Protein AF-A0A508TBW1-F1 (afdb_monomer_lite)

Organism: NCBI:txid2511166

Secondary structure (DSSP, 8-state):
---EEEEEEEEEEEE-TTS-EEEEEEEEEEEEEEEPPPTT-TTT---EEEEEEEEEESS--SSSPPPEEEEE--

Sequence (74 aa):
MDEVAVKRLHRIEVRDGNGDPDQAVLEIRYRKIRILRPIGMPKYYPALTLPVIHAEERETPNNRNKIDWKSIGS

Foldseek 3Di:
DDFDDFDDWDKDWDAFPVRHIDIFTWGKTKDWDWADDPDPDPVPDPTDTWMKIWIWTPDQDDGHGTDTDIDTDD

pLDDT: mean 85.84, std 10.02, range [45.38, 94.56]

InterPro domains:
  IPR047768 Transposase for transposon Tn5-like [PTHR37319] (1-72)

Structure (mmCIF, N/CA/C/O backbone):
data_AF-A0A508TBW1-F1
#
_entry.id   AF-A0A508TBW1-F1
#
loop_
_atom_site.group_PDB
_atom_site.id
_atom_site.type_symbol
_atom_site.label_atom_id
_atom_site.label_alt_id
_atom_site.label_comp_id
_atom_site.label_asym_id
_atom_site.label_entity_id
_atom_site.label_seq_id
_atom_site.pdbx_PDB_ins_code
_atom_site.Cartn_x
_atom_site.Cartn_y
_atom_site.Cartn_z
_atom_site.occupancy
_atom_site.B_iso_or_equiv
_atom_site.auth_seq_id
_atom_site.auth_comp_id
_atom_site.auth_asym_id
_atom_site.auth_atom_id
_atom_site.pdbx_PDB_model_num
ATOM 1 N N . MET A 1 1 ? -2.532 -7.524 -17.402 1.00 45.38 1 MET A N 1
ATOM 2 C CA . MET A 1 1 ? -2.055 -8.215 -16.189 1.00 45.38 1 MET A CA 1
ATOM 3 C C . MET A 1 1 ? -2.433 -7.348 -15.010 1.00 45.38 1 MET A C 1
ATOM 5 O O . MET A 1 1 ? -2.051 -6.184 -14.964 1.00 45.38 1 MET A O 1
ATOM 9 N N . ASP A 1 2 ? -3.310 -7.893 -14.190 1.00 57.81 2 ASP A N 1
ATOM 10 C CA . ASP A 1 2 ? -4.609 -7.285 -13.923 1.00 57.81 2 ASP A CA 1
ATOM 11 C C . ASP A 1 2 ? -4.592 -6.217 -12.830 1.00 57.81 2 ASP A C 1
ATOM 13 O O . ASP A 1 2 ? -4.026 -6.399 -11.750 1.00 57.81 2 ASP A O 1
ATOM 17 N N . GLU A 1 3 ? -5.216 -5.083 -13.140 1.00 55.72 3 GLU A N 1
ATOM 18 C CA . GLU A 1 3 ? -5.648 -4.115 -12.143 1.00 55.72 3 GLU A CA 1
ATOM 19 C C . GLU A 1 3 ? -6.798 -4.751 -11.367 1.00 55.72 3 GLU A C 1
ATOM 21 O O . GLU A 1 3 ? -7.831 -5.087 -11.943 1.00 55.72 3 GLU A O 1
ATOM 26 N N . VAL A 1 4 ? -6.612 -4.971 -10.067 1.00 62.66 4 VAL A N 1
ATOM 27 C CA . VAL A 1 4 ? -7.698 -5.476 -9.232 1.00 62.66 4 VAL A CA 1
ATOM 28 C C . VAL A 1 4 ? -8.413 -4.289 -8.613 1.00 62.66 4 VAL A C 1
ATOM 30 O O . VAL A 1 4 ? -7.856 -3.590 -7.763 1.00 62.66 4 VAL A O 1
ATOM 33 N N . ALA A 1 5 ? -9.656 -4.085 -9.051 1.00 61.66 5 ALA A N 1
ATOM 34 C CA . ALA A 1 5 ? -10.602 -3.177 -8.427 1.00 61.66 5 ALA A CA 1
ATOM 35 C C . ALA A 1 5 ? -10.803 -3.616 -6.968 1.00 61.66 5 ALA A C 1
ATOM 37 O O . ALA A 1 5 ? -11.300 -4.707 -6.720 1.00 61.66 5 ALA A O 1
ATOM 38 N N . VAL A 1 6 ? -10.319 -2.790 -6.036 1.00 62.72 6 VAL A N 1
ATOM 39 C CA . VAL A 1 6 ? -10.513 -2.846 -4.574 1.00 62.72 6 VAL A CA 1
ATOM 40 C C . VAL A 1 6 ? -10.463 -4.246 -3.951 1.00 62.72 6 VAL A C 1
ATOM 42 O O . VAL A 1 6 ? -11.436 -4.995 -3.955 1.00 62.72 6 VAL A O 1
ATOM 45 N N . LYS A 1 7 ? -9.342 -4.593 -3.305 1.00 71.81 7 LYS A N 1
ATOM 46 C CA . LYS A 1 7 ? -9.210 -5.920 -2.678 1.00 71.81 7 LYS A CA 1
ATOM 47 C C . LYS A 1 7 ? -9.801 -5.985 -1.272 1.00 71.81 7 LYS A C 1
ATOM 49 O O . LYS A 1 7 ? -10.178 -7.068 -0.829 1.00 71.81 7 LYS A O 1
ATOM 54 N N . ARG A 1 8 ? -9.776 -4.876 -0.521 1.00 83.75 8 ARG A N 1
ATOM 55 C CA . ARG A 1 8 ? -10.087 -4.901 0.916 1.00 83.75 8 ARG A CA 1
ATOM 56 C C . ARG A 1 8 ? -10.381 -3.512 1.478 1.00 83.75 8 ARG A C 1
ATOM 58 O O . ARG A 1 8 ? -9.671 -2.565 1.155 1.00 83.75 8 ARG A O 1
ATOM 65 N N . LEU A 1 9 ? -11.349 -3.437 2.389 1.00 91.19 9 LEU A N 1
ATOM 66 C CA . LEU A 1 9 ? -11.478 -2.335 3.342 1.00 91.19 9 LEU A CA 1
ATOM 67 C C . LEU A 1 9 ? -10.772 -2.722 4.643 1.00 91.19 9 LEU A C 1
ATOM 69 O O . LEU A 1 9 ? -10.964 -3.831 5.148 1.00 91.19 9 LEU A O 1
ATOM 73 N N . HIS A 1 10 ? -9.948 -1.829 5.178 1.00 90.75 10 HIS A N 1
ATOM 74 C CA . HIS A 1 10 ? -9.213 -2.063 6.414 1.00 90.75 10 HIS A CA 1
ATOM 75 C C . HIS A 1 10 ? -9.355 -0.874 7.358 1.00 90.75 10 HIS A C 1
ATOM 77 O O . HIS A 1 10 ? -9.076 0.255 6.972 1.00 90.75 10 HIS A O 1
ATOM 83 N N . ARG A 1 11 ? -9.800 -1.131 8.590 1.00 93.81 11 ARG A N 1
ATOM 84 C CA . ARG A 1 11 ? -9.922 -0.107 9.630 1.00 93.81 11 ARG A CA 1
ATOM 85 C C . ARG A 1 11 ? -8.632 -0.059 10.436 1.00 93.81 11 ARG A C 1
ATOM 87 O O . ARG A 1 11 ? -8.158 -1.111 10.859 1.00 93.81 11 ARG A O 1
ATOM 94 N N . ILE A 1 12 ? -8.109 1.140 10.656 1.00 93.44 12 ILE A N 1
ATOM 95 C CA . ILE A 1 12 ? -6.936 1.384 11.495 1.00 93.44 12 ILE A CA 1
ATOM 96 C C . ILE A 1 12 ? -7.241 2.464 12.532 1.00 93.44 12 ILE A C 1
ATOM 98 O O . ILE A 1 12 ? -8.083 3.333 12.301 1.00 93.44 12 ILE A O 1
ATOM 102 N N . GLU A 1 13 ? -6.546 2.403 13.661 1.00 94.25 13 GLU A N 1
ATOM 103 C CA . GLU A 1 13 ? -6.528 3.478 14.651 1.00 94.25 13 GLU A CA 1
ATOM 104 C C . GLU A 1 13 ? -5.438 4.480 14.281 1.00 94.25 13 GLU A C 1
ATOM 106 O O . GLU A 1 13 ? -4.316 4.109 13.929 1.00 94.25 13 GLU A O 1
ATOM 111 N N . VAL A 1 14 ? -5.788 5.757 14.332 1.00 92.50 14 VAL A N 1
ATOM 112 C CA . VAL A 1 14 ? -4.914 6.879 13.999 1.00 92.50 14 VAL A CA 1
ATOM 113 C C . VAL A 1 14 ? -5.032 7.941 15.082 1.00 92.50 14 VAL A C 1
ATOM 115 O O . VAL A 1 14 ? -5.855 7.837 15.989 1.00 92.50 14 VAL A O 1
ATOM 118 N N . ARG A 1 15 ? -4.179 8.959 15.005 1.00 91.62 15 ARG A N 1
ATOM 119 C CA . ARG A 1 15 ? -4.332 10.172 15.803 1.00 91.62 15 ARG A CA 1
ATOM 120 C C . ARG A 1 15 ? -4.722 11.320 14.893 1.00 91.62 15 ARG A C 1
ATOM 122 O O . ARG A 1 15 ? -4.200 11.418 13.779 1.00 91.62 15 ARG A O 1
ATOM 129 N N . ASP A 1 16 ? -5.644 12.152 15.348 1.00 88.06 16 ASP A N 1
ATOM 130 C CA . ASP A 1 16 ? -6.016 13.371 14.643 1.00 88.06 16 ASP A CA 1
ATOM 131 C C . ASP A 1 16 ? -4.960 14.481 14.827 1.00 88.06 16 ASP A C 1
ATOM 133 O O . ASP A 1 16 ? -3.911 14.272 15.446 1.00 88.06 16 ASP A O 1
ATOM 137 N N . GLY A 1 17 ? -5.207 15.668 14.266 1.00 85.12 17 GLY A N 1
ATOM 138 C CA . GLY A 1 17 ? -4.300 16.814 14.382 1.00 85.12 17 GLY A CA 1
ATOM 139 C C . GLY A 1 17 ? -4.078 17.314 15.815 1.00 85.12 17 GLY A C 1
ATOM 140 O O . GLY A 1 17 ? -3.071 17.974 16.065 1.00 85.12 17 GLY A O 1
ATOM 141 N N . ASN A 1 18 ? -4.964 16.966 16.753 1.00 87.94 18 ASN A N 1
ATOM 142 C CA . ASN A 1 18 ? -4.854 17.298 18.174 1.00 87.94 18 ASN A CA 1
ATOM 143 C C . ASN A 1 18 ? -4.180 16.181 18.988 1.00 87.94 18 ASN A C 1
ATOM 145 O O . ASN A 1 18 ? -3.83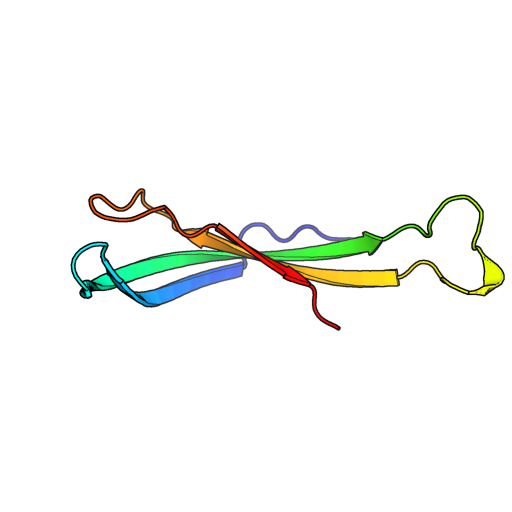8 16.382 20.153 1.00 87.94 18 ASN A O 1
ATOM 149 N N . GLY A 1 19 ? -3.937 15.020 18.373 1.00 88.19 19 GLY A N 1
ATOM 150 C CA . GLY A 1 19 ? -3.370 13.847 19.029 1.00 88.19 19 GLY A CA 1
ATOM 151 C C . GLY A 1 19 ? -4.413 12.923 19.658 1.00 88.19 19 GLY A C 1
ATOM 152 O O . GLY A 1 19 ? -4.018 11.931 20.281 1.00 88.19 19 GLY A O 1
ATOM 153 N N . ASP A 1 20 ? -5.703 13.213 19.474 1.00 91.56 20 ASP A N 1
ATOM 154 C CA . ASP A 1 20 ? -6.814 12.403 19.961 1.00 91.56 20 ASP A CA 1
ATOM 155 C C . ASP A 1 20 ? -6.976 11.134 19.105 1.00 91.56 20 ASP A C 1
ATOM 157 O O . ASP A 1 20 ? -6.655 11.141 17.910 1.00 91.56 20 ASP A O 1
ATOM 161 N N . PRO A 1 21 ? -7.436 10.012 19.690 1.00 91.31 21 PRO A N 1
ATOM 162 C CA . PRO A 1 21 ? -7.664 8.780 18.946 1.00 91.31 21 PRO A CA 1
ATOM 163 C C . PRO A 1 21 ? -8.805 8.947 17.935 1.00 91.31 21 PRO A C 1
ATOM 165 O O . PRO A 1 21 ? -9.906 9.374 18.273 1.00 91.31 21 PRO A O 1
ATOM 168 N N . ASP A 1 22 ? -8.543 8.536 16.700 1.00 91.38 22 ASP A N 1
ATOM 169 C CA . ASP A 1 22 ? -9.476 8.551 15.576 1.00 91.38 22 ASP A CA 1
ATOM 170 C C . ASP A 1 22 ? -9.375 7.221 14.807 1.00 91.38 22 ASP A C 1
ATOM 172 O O . ASP A 1 22 ? -8.474 6.405 15.038 1.00 91.38 22 ASP A O 1
ATOM 176 N N . GLN A 1 23 ? -10.313 6.955 13.901 1.00 92.88 23 GLN A N 1
ATOM 177 C CA . GLN A 1 23 ? -10.336 5.736 13.101 1.00 92.88 23 GLN A CA 1
ATOM 178 C C . GLN A 1 23 ? -10.481 6.041 11.617 1.00 92.88 23 GLN A C 1
ATOM 180 O O . GLN A 1 23 ? -11.397 6.734 11.192 1.00 92.88 23 GLN A O 1
ATOM 185 N N . ALA A 1 24 ? -9.605 5.436 10.817 1.00 93.00 24 ALA A N 1
ATOM 186 C CA . ALA A 1 24 ? -9.617 5.554 9.366 1.00 93.00 24 ALA A CA 1
ATOM 187 C C . ALA A 1 24 ? -10.034 4.226 8.732 1.00 93.00 24 ALA A C 1
ATOM 189 O O . ALA A 1 24 ? -9.524 3.162 9.099 1.00 93.00 24 ALA A O 1
ATOM 190 N N . VAL A 1 25 ? -10.928 4.279 7.744 1.00 94.56 25 VAL A N 1
ATOM 191 C CA . VAL A 1 25 ? -11.236 3.133 6.877 1.00 94.56 25 VAL A CA 1
ATOM 192 C C . VAL A 1 25 ? -10.49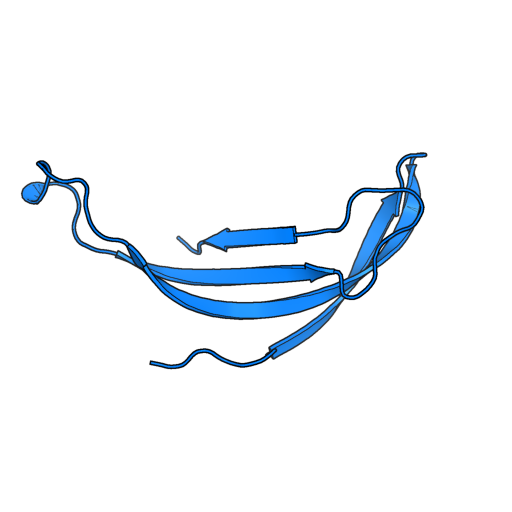1 3.314 5.562 1.00 94.56 25 VAL A C 1
ATOM 194 O O . VAL A 1 25 ? -10.805 4.207 4.780 1.00 94.56 25 VAL A O 1
ATOM 197 N N . LEU A 1 26 ? -9.511 2.449 5.318 1.00 93.88 26 LEU A N 1
ATOM 198 C CA . LEU A 1 26 ? -8.677 2.455 4.124 1.00 93.88 26 LEU A CA 1
ATOM 199 C C . LEU A 1 26 ? -9.213 1.481 3.077 1.00 93.88 26 LEU A C 1
ATOM 201 O O . LEU A 1 26 ? -9.403 0.293 3.345 1.00 93.88 26 LEU A O 1
ATOM 205 N N . GLU A 1 27 ? -9.397 1.977 1.863 1.00 94.00 27 GLU A N 1
ATOM 206 C CA . GLU A 1 27 ? -9.553 1.186 0.656 1.00 94.00 27 GLU A CA 1
ATOM 207 C C . GLU A 1 27 ? -8.175 0.780 0.132 1.00 94.00 27 GLU A C 1
ATOM 209 O O . GLU A 1 27 ? -7.358 1.621 -0.247 1.00 94.00 27 GLU A O 1
ATOM 214 N N . ILE A 1 28 ? -7.906 -0.527 0.118 1.00 91.25 28 ILE A N 1
ATOM 215 C CA . ILE A 1 28 ? -6.623 -1.075 -0.319 1.00 91.25 28 ILE A CA 1
ATOM 216 C C . ILE A 1 28 ? -6.758 -1.645 -1.730 1.00 91.25 28 ILE A C 1
ATOM 218 O O . ILE A 1 28 ? -7.475 -2.623 -1.985 1.00 91.25 28 ILE A O 1
ATOM 222 N N . ARG A 1 29 ? -5.991 -1.056 -2.645 1.00 90.81 29 ARG A N 1
ATOM 223 C CA . ARG A 1 29 ? -5.813 -1.482 -4.033 1.00 90.81 29 ARG A CA 1
ATOM 224 C C . ARG A 1 29 ? -4.385 -1.970 -4.232 1.00 90.81 29 ARG A C 1
ATOM 226 O O . ARG A 1 29 ? -3.456 -1.512 -3.571 1.00 90.81 29 ARG A O 1
ATOM 233 N N . TYR A 1 30 ? -4.198 -2.916 -5.143 1.00 87.12 30 TYR A N 1
ATOM 234 C CA . TYR A 1 30 ? -2.874 -3.431 -5.468 1.00 87.12 30 TYR A CA 1
ATOM 235 C C . TYR A 1 30 ? -2.747 -3.650 -6.967 1.00 87.12 30 TYR A C 1
ATOM 237 O O . TYR A 1 30 ? -3.686 -4.084 -7.633 1.00 87.12 30 TYR A O 1
ATOM 245 N N . ARG A 1 31 ? -1.563 -3.359 -7.497 1.00 87.56 31 ARG A N 1
ATOM 246 C CA . ARG A 1 31 ? -1.218 -3.632 -8.893 1.00 87.56 31 ARG A CA 1
ATOM 247 C C . ARG A 1 31 ? 0.264 -3.928 -9.018 1.00 87.56 31 ARG A C 1
ATOM 249 O O . ARG A 1 31 ? 1.055 -3.489 -8.193 1.00 87.56 31 ARG A O 1
ATOM 256 N N . LYS A 1 32 ? 0.664 -4.623 -10.078 1.00 88.94 32 LYS A N 1
ATOM 257 C CA . LYS A 1 32 ? 2.076 -4.683 -10.472 1.00 88.94 32 LYS A CA 1
ATOM 258 C C . LYS A 1 32 ? 2.363 -3.539 -11.439 1.00 88.94 32 LYS A C 1
ATOM 260 O O . LYS A 1 32 ? 1.586 -3.310 -12.367 1.00 88.94 32 LYS A O 1
ATOM 265 N N . ILE A 1 33 ? 3.458 -2.819 -11.224 1.00 89.06 33 ILE A N 1
ATOM 266 C CA . ILE A 1 33 ? 3.957 -1.817 -12.172 1.00 89.06 33 ILE A CA 1
ATOM 267 C C . ILE A 1 33 ? 5.314 -2.252 -12.702 1.00 89.06 33 ILE A C 1
ATOM 269 O O . ILE A 1 33 ? 6.094 -2.881 -11.988 1.00 89.06 33 ILE A O 1
ATOM 273 N N . ARG A 1 34 ? 5.601 -1.896 -13.954 1.00 90.12 34 ARG A N 1
ATOM 274 C CA . ARG A 1 34 ? 6.925 -2.063 -14.546 1.00 90.12 34 ARG A CA 1
ATOM 275 C C . ARG A 1 34 ? 7.644 -0.722 -14.516 1.00 90.12 34 ARG A C 1
ATOM 277 O O . ARG A 1 34 ? 7.267 0.193 -15.243 1.00 90.12 34 ARG A O 1
ATOM 284 N N . ILE A 1 35 ? 8.668 -0.617 -13.682 1.00 88.19 35 ILE A N 1
ATOM 285 C CA . ILE A 1 35 ? 9.534 0.554 -13.600 1.00 88.19 35 ILE A CA 1
ATOM 286 C C . ILE A 1 35 ? 10.596 0.427 -14.685 1.00 88.19 35 ILE A C 1
ATOM 288 O O . ILE A 1 35 ? 11.342 -0.556 -14.753 1.00 88.19 35 ILE A O 1
ATOM 292 N N . LEU A 1 36 ? 10.631 1.426 -15.563 1.00 87.50 36 LEU A N 1
ATOM 293 C CA . LEU A 1 36 ? 11.653 1.528 -16.587 1.00 87.50 36 LEU A CA 1
ATOM 294 C C . LEU A 1 36 ? 12.921 2.133 -15.998 1.00 87.50 36 LEU A C 1
ATOM 296 O O . LEU A 1 36 ? 12.902 2.985 -15.113 1.00 87.50 36 LEU A O 1
ATOM 300 N N . ARG A 1 37 ? 14.036 1.670 -16.537 1.00 84.06 37 ARG A N 1
ATOM 301 C CA . ARG A 1 37 ? 15.372 2.154 -16.222 1.00 84.06 37 ARG A CA 1
ATOM 302 C C . ARG A 1 37 ? 15.571 3.621 -16.620 1.00 84.06 37 ARG A C 1
ATOM 304 O O . ARG A 1 37 ? 14.999 4.052 -17.626 1.00 84.06 37 ARG A O 1
ATOM 311 N N . PRO A 1 38 ? 16.466 4.347 -15.928 1.00 84.88 38 PRO A N 1
ATOM 312 C CA . PRO A 1 38 ? 16.934 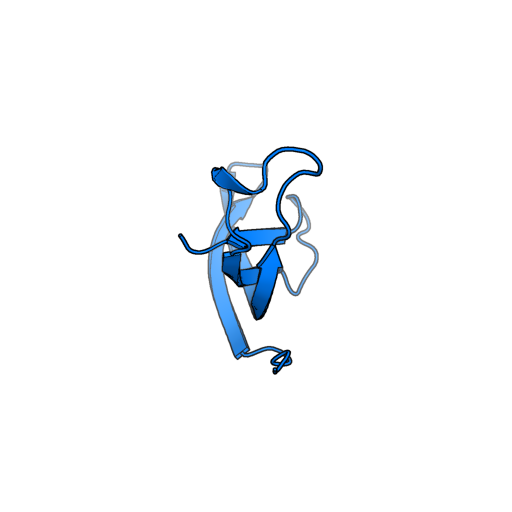5.645 -16.384 1.00 84.88 38 PRO A CA 1
ATOM 313 C C . PRO A 1 38 ? 17.527 5.559 -17.796 1.00 84.88 38 PRO A C 1
ATOM 315 O O . PRO A 1 38 ? 18.252 4.613 -18.155 1.00 84.88 38 PRO A O 1
ATOM 318 N N . ILE A 1 39 ? 17.224 6.571 -18.604 1.00 78.31 39 ILE A N 1
ATOM 319 C CA . ILE A 1 39 ? 17.802 6.731 -19.936 1.00 78.31 39 ILE A CA 1
ATOM 320 C C . ILE A 1 39 ? 19.308 6.966 -19.737 1.00 78.31 39 ILE A C 1
ATOM 322 O O . ILE A 1 39 ? 19.706 7.869 -19.013 1.00 78.31 39 ILE A O 1
ATOM 326 N N . GLY A 1 40 ? 20.146 6.095 -20.308 1.00 79.94 40 GLY A N 1
ATOM 327 C CA . GLY A 1 40 ? 21.611 6.159 -20.168 1.00 79.94 40 GLY A CA 1
ATOM 328 C C . GLY A 1 40 ? 22.263 5.115 -19.249 1.00 79.94 40 GLY A C 1
ATOM 329 O O . GLY A 1 40 ? 23.454 4.873 -19.401 1.00 79.94 40 GLY A O 1
ATOM 330 N N . MET A 1 41 ? 21.519 4.404 -18.383 1.00 83.38 41 MET A N 1
ATOM 331 C CA . MET A 1 41 ? 22.110 3.379 -17.488 1.00 83.38 41 MET A CA 1
ATOM 332 C C . MET A 1 41 ? 21.480 1.972 -17.620 1.00 83.38 41 MET A C 1
ATOM 334 O O . MET A 1 41 ? 20.961 1.432 -16.646 1.00 83.38 41 MET A O 1
ATOM 338 N N . PRO A 1 42 ? 21.514 1.330 -18.811 1.00 75.19 42 PRO A N 1
ATOM 339 C CA . PRO A 1 42 ? 20.937 -0.008 -19.012 1.00 75.19 42 PRO A CA 1
ATOM 340 C C . PRO A 1 42 ? 21.596 -1.106 -18.212 1.00 75.19 42 PRO A C 1
ATOM 342 O O . PRO A 1 42 ? 20.926 -1.989 -17.692 1.00 75.19 42 PRO A O 1
ATOM 345 N N . LYS A 1 43 ? 22.926 -1.077 -18.199 1.00 79.50 43 LYS A N 1
ATOM 346 C CA . LYS A 1 43 ? 23.739 -2.195 -17.738 1.00 79.50 43 LYS A CA 1
ATOM 347 C C . LYS A 1 43 ? 23.631 -2.398 -16.225 1.00 79.50 43 LYS A C 1
ATOM 349 O O . LYS A 1 43 ? 23.853 -3.501 -15.749 1.00 79.50 43 LYS A O 1
ATOM 354 N N . TYR A 1 44 ? 23.284 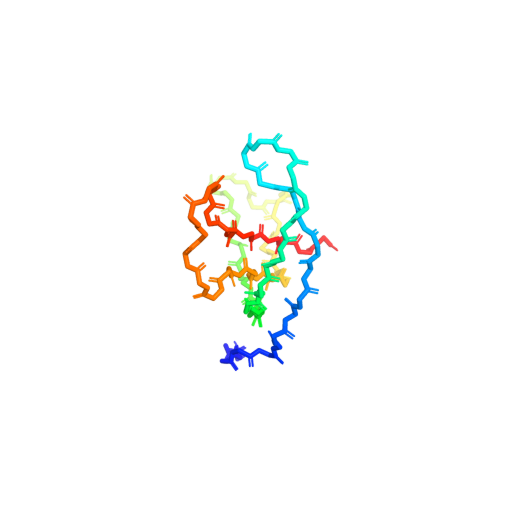-1.337 -15.499 1.00 81.00 44 TYR A N 1
ATOM 355 C CA . TYR A 1 44 ? 23.295 -1.293 -14.037 1.00 81.00 44 TYR A CA 1
ATOM 356 C C . TYR A 1 44 ? 21.894 -1.325 -13.421 1.00 81.00 44 TYR A C 1
ATOM 358 O O . TYR A 1 44 ? 21.756 -1.653 -12.248 1.00 81.00 44 TYR A O 1
ATOM 366 N N . TYR A 1 45 ? 20.856 -1.031 -14.211 1.00 84.50 45 TYR A N 1
ATOM 367 C CA . TYR A 1 45 ? 19.474 -0.980 -13.741 1.00 84.50 45 TYR A CA 1
ATOM 368 C C . TYR A 1 45 ? 18.577 -1.756 -14.710 1.00 84.50 45 TYR A C 1
ATOM 370 O O . TYR A 1 45 ? 18.121 -1.192 -15.710 1.00 84.50 45 TYR A O 1
ATOM 378 N N . PRO A 1 46 ? 18.331 -3.059 -14.471 1.00 84.00 46 PRO A N 1
ATOM 379 C CA . PRO A 1 46 ? 17.322 -3.787 -15.226 1.00 84.00 46 PRO A CA 1
ATOM 380 C C . PRO A 1 46 ? 15.932 -3.198 -14.949 1.00 84.00 46 PRO A C 1
ATOM 382 O O . PRO A 1 46 ? 15.685 -2.599 -13.904 1.00 84.00 46 PRO A O 1
ATOM 385 N N . ALA A 1 47 ? 15.003 -3.368 -15.893 1.00 87.81 47 ALA A N 1
ATOM 386 C CA . ALA A 1 47 ? 13.609 -3.007 -15.648 1.00 87.81 47 ALA A CA 1
ATOM 387 C C . ALA A 1 47 ? 13.043 -3.883 -14.520 1.00 87.81 47 ALA A C 1
ATOM 389 O O . ALA A 1 47 ? 13.191 -5.105 -14.556 1.00 87.81 47 ALA A O 1
ATOM 390 N N . LEU A 1 48 ? 12.369 -3.263 -13.554 1.00 90.06 48 LEU A N 1
ATOM 391 C CA . LEU A 1 48 ? 11.831 -3.948 -12.381 1.00 90.06 48 LEU A CA 1
ATOM 392 C C . LEU A 1 48 ? 10.314 -4.039 -12.478 1.00 90.06 48 LEU A C 1
ATOM 394 O O . LEU A 1 48 ? 9.652 -3.083 -12.874 1.00 90.06 48 LEU A O 1
ATOM 398 N N . THR A 1 49 ? 9.756 -5.189 -12.108 1.00 90.31 49 THR A N 1
ATOM 399 C CA . THR A 1 49 ? 8.308 -5.346 -11.943 1.00 90.31 49 THR A CA 1
ATOM 400 C C . THR A 1 49 ? 8.015 -5.475 -10.462 1.00 90.31 49 THR A C 1
ATOM 402 O O . THR A 1 49 ? 8.348 -6.496 -9.870 1.00 90.31 49 THR A O 1
ATOM 405 N N . LEU A 1 50 ? 7.406 -4.447 -9.875 1.00 90.25 50 LEU A N 1
ATOM 406 C CA . LEU A 1 50 ? 7.195 -4.364 -8.431 1.00 90.25 50 LEU A CA 1
ATOM 407 C C . LEU A 1 50 ? 5.698 -4.341 -8.101 1.00 90.25 50 LEU A C 1
ATOM 409 O O . LEU A 1 50 ? 4.914 -3.729 -8.840 1.00 90.25 50 LEU A O 1
ATOM 413 N N . PRO A 1 51 ? 5.274 -5.004 -7.012 1.00 90.00 51 PRO A N 1
ATOM 414 C CA . PRO A 1 51 ? 3.939 -4.821 -6.473 1.00 90.00 51 PRO A CA 1
ATOM 415 C C . PRO A 1 51 ? 3.835 -3.434 -5.831 1.00 90.00 51 PRO A C 1
ATOM 417 O O . PRO A 1 51 ? 4.694 -3.020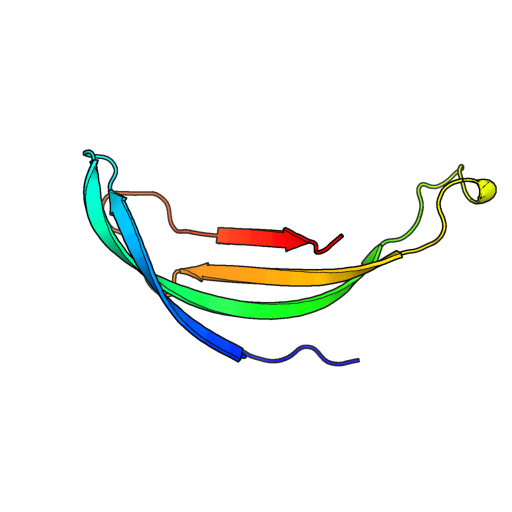 -5.055 1.00 90.00 51 PRO A O 1
ATOM 420 N N . VAL A 1 52 ? 2.756 -2.731 -6.143 1.00 90.00 52 VAL A N 1
ATOM 421 C CA . VAL A 1 52 ? 2.372 -1.469 -5.518 1.00 90.00 52 VAL A CA 1
ATOM 422 C C . VAL A 1 52 ? 1.094 -1.701 -4.748 1.00 90.00 52 VAL A C 1
ATOM 424 O O . VAL A 1 52 ? 0.137 -2.262 -5.288 1.00 90.00 52 VAL A O 1
ATOM 427 N N . ILE A 1 53 ? 1.088 -1.247 -3.503 1.00 91.06 53 ILE A N 1
ATOM 428 C CA . ILE A 1 53 ? -0.102 -1.157 -2.670 1.00 91.06 53 ILE A CA 1
ATOM 429 C C . ILE A 1 53 ? -0.462 0.318 -2.572 1.00 91.06 53 ILE A C 1
ATOM 431 O O . ILE A 1 53 ? 0.381 1.154 -2.249 1.00 91.06 53 ILE A O 1
ATOM 435 N N . HIS A 1 54 ? -1.717 0.624 -2.869 1.00 92.00 54 HIS A N 1
ATOM 436 C CA . HIS A 1 54 ? -2.303 1.936 -2.669 1.00 92.00 54 HIS A CA 1
ATOM 437 C C . HIS A 1 54 ? -3.387 1.807 -1.607 1.00 92.00 54 HIS A C 1
ATOM 439 O O . HIS A 1 54 ? -4.366 1.097 -1.824 1.00 92.00 54 HIS A O 1
ATOM 445 N N . ALA A 1 55 ? -3.184 2.450 -0.463 1.00 93.19 55 ALA A N 1
ATOM 446 C CA . ALA A 1 55 ? -4.171 2.543 0.598 1.00 93.19 55 ALA A CA 1
ATOM 447 C C . ALA A 1 55 ? -4.670 3.985 0.670 1.00 93.19 55 ALA A C 1
ATOM 449 O O . ALA A 1 55 ? -3.902 4.897 0.970 1.00 93.19 55 ALA A O 1
ATOM 450 N N . GLU A 1 56 ? -5.944 4.181 0.363 1.00 93.38 56 GLU A N 1
ATOM 451 C CA . GLU A 1 56 ? -6.584 5.490 0.388 1.00 93.38 56 GLU A CA 1
ATOM 452 C C . GLU A 1 56 ? -7.715 5.475 1.404 1.00 93.38 56 GLU A C 1
ATOM 454 O O . GLU A 1 56 ? -8.498 4.531 1.461 1.00 93.38 56 GLU A O 1
ATOM 459 N N . GLU A 1 57 ? -7.824 6.519 2.208 1.00 93.94 57 GLU A N 1
ATOM 460 C CA . GLU A 1 57 ? -8.958 6.661 3.103 1.00 93.94 57 GLU A CA 1
ATOM 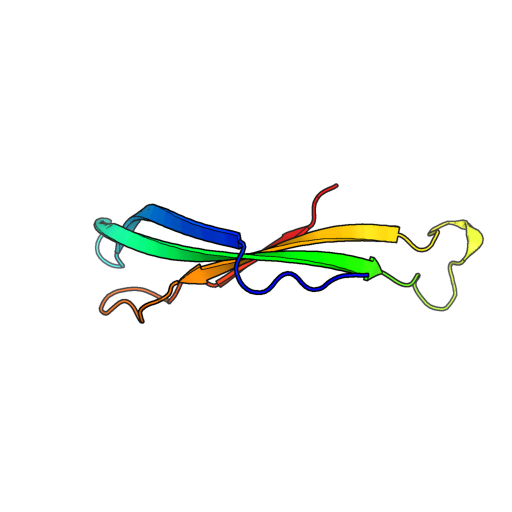461 C C . GLU A 1 57 ? -10.262 6.841 2.330 1.00 93.94 57 GLU A C 1
ATOM 463 O O . GLU A 1 57 ? -10.337 7.590 1.356 1.00 93.94 57 GLU A O 1
ATOM 468 N N . ARG A 1 58 ? -11.316 6.145 2.745 1.00 89.31 58 ARG A N 1
ATOM 469 C CA . ARG A 1 58 ? -12.599 6.223 2.048 1.00 89.31 58 ARG A CA 1
ATOM 470 C C . ARG A 1 58 ? -13.282 7.572 2.261 1.00 89.31 58 ARG A C 1
ATOM 472 O O . ARG A 1 58 ? -13.870 8.114 1.330 1.00 89.31 58 ARG A O 1
ATOM 479 N N . GLU A 1 59 ? -13.203 8.094 3.476 1.00 88.00 59 GLU A N 1
ATOM 480 C CA . GLU A 1 59 ? -13.848 9.341 3.879 1.00 88.00 59 GLU A CA 1
ATOM 481 C C . GLU A 1 59 ? -12.811 10.455 4.034 1.00 88.00 59 GLU A C 1
ATOM 483 O O . GLU A 1 59 ? -11.622 10.196 4.228 1.00 88.00 59 GLU A O 1
ATOM 488 N N . THR A 1 60 ? -13.251 11.705 3.897 1.00 86.00 60 THR A N 1
ATOM 489 C CA . THR A 1 60 ? -12.393 12.862 4.161 1.00 86.00 60 THR A CA 1
ATOM 490 C C . THR A 1 60 ? -12.424 13.140 5.662 1.00 86.00 60 THR A C 1
ATOM 492 O O . THR A 1 60 ? -13.489 13.482 6.178 1.00 86.00 60 THR A O 1
ATOM 495 N N . PRO A 1 61 ? -11.299 12.992 6.379 1.00 86.94 61 PRO A N 1
ATOM 496 C CA . PRO A 1 61 ? -11.259 13.264 7.808 1.00 86.94 61 PRO A CA 1
ATOM 497 C C . PRO A 1 61 ? -11.420 14.764 8.090 1.00 86.94 61 PRO A C 1
ATOM 499 O O . PRO A 1 61 ? -10.920 15.607 7.349 1.00 86.94 61 PRO A O 1
ATOM 502 N N . ASN A 1 62 ? -12.103 15.097 9.188 1.00 82.44 62 ASN A N 1
ATOM 503 C CA . ASN A 1 62 ? -12.410 16.488 9.543 1.00 82.44 62 ASN A CA 1
ATOM 504 C C . ASN A 1 62 ? -11.216 17.238 10.154 1.00 82.44 62 ASN A C 1
ATOM 506 O O . ASN A 1 62 ? -11.082 18.439 9.947 1.00 82.44 62 ASN A O 1
ATOM 510 N N . ASN A 1 63 ? -10.367 16.544 10.919 1.00 86.75 63 ASN A N 1
ATOM 511 C CA . ASN A 1 63 ? -9.333 17.166 11.759 1.00 86.75 63 ASN A CA 1
ATOM 512 C C . ASN A 1 63 ? -7.908 16.670 11.449 1.00 86.75 63 ASN A C 1
ATOM 514 O O . ASN A 1 63 ? -7.016 16.717 12.292 1.00 86.75 63 ASN A O 1
ATOM 518 N N . ARG A 1 64 ? -7.689 16.130 10.247 1.00 88.62 64 ARG A N 1
ATOM 519 C CA . ARG A 1 64 ? -6.364 15.729 9.751 1.00 88.62 64 ARG A CA 1
ATOM 520 C C . ARG A 1 64 ? -6.368 15.646 8.232 1.00 88.62 64 ARG A C 1
ATOM 522 O O . ARG A 1 64 ? -7.413 15.722 7.597 1.00 88.62 64 ARG A O 1
ATOM 529 N N . ASN A 1 65 ? -5.192 15.445 7.651 1.00 90.19 65 ASN A N 1
ATOM 530 C CA . ASN A 1 65 ? -5.092 15.145 6.231 1.00 90.19 65 ASN A CA 1
ATOM 531 C C . ASN A 1 65 ? -5.590 13.726 5.943 1.00 90.19 65 ASN A C 1
ATOM 533 O O . ASN A 1 65 ? -5.358 12.792 6.719 1.00 90.19 65 ASN A O 1
ATOM 537 N N . LYS A 1 66 ? -6.248 13.583 4.792 1.00 92.38 66 LYS A N 1
ATOM 538 C CA . LYS A 1 66 ? -6.662 12.294 4.245 1.00 92.38 66 LYS A CA 1
ATOM 539 C C . LYS A 1 66 ? -5.452 11.378 4.081 1.00 92.38 66 LYS A C 1
ATOM 541 O O . LYS A 1 66 ? -4.413 11.805 3.574 1.00 92.38 66 LYS A O 1
ATOM 546 N N . ILE A 1 67 ? -5.597 10.115 4.468 1.00 92.94 67 ILE A N 1
ATOM 547 C CA . ILE A 1 67 ? -4.550 9.123 4.231 1.00 92.94 67 ILE A CA 1
ATOM 548 C C . ILE A 1 67 ? -4.526 8.736 2.744 1.00 92.94 67 ILE A C 1
ATOM 550 O O . ILE A 1 67 ? -5.494 8.188 2.219 1.00 92.94 67 ILE A O 1
ATOM 554 N N . ASP A 1 68 ? -3.399 9.005 2.081 1.00 93.94 68 ASP A N 1
ATOM 555 C CA . ASP A 1 68 ? -3.041 8.492 0.752 1.00 93.94 68 ASP A CA 1
ATOM 556 C C . ASP A 1 68 ? -1.640 7.872 0.820 1.00 93.94 68 ASP A C 1
ATOM 558 O O . ASP A 1 68 ? -0.624 8.570 0.778 1.00 93.94 68 ASP A O 1
ATOM 562 N N . TRP A 1 69 ? -1.573 6.550 0.967 1.00 94.50 69 TRP A N 1
ATOM 563 C CA . TRP A 1 69 ? -0.315 5.816 1.059 1.00 94.50 69 TRP A CA 1
ATOM 564 C C . TRP A 1 69 ? -0.068 4.989 -0.189 1.00 94.50 69 TRP A C 1
ATOM 566 O O . TRP A 1 69 ? -0.872 4.139 -0.571 1.00 94.50 69 TRP A O 1
ATOM 576 N N . LYS A 1 70 ? 1.104 5.189 -0.789 1.00 93.50 70 LYS A N 1
ATOM 577 C CA . LYS A 1 70 ? 1.597 4.395 -1.913 1.00 93.50 70 LYS A CA 1
ATOM 578 C C . LYS A 1 70 ? 2.896 3.733 -1.494 1.00 93.50 70 LYS A C 1
ATOM 580 O O . LYS A 1 70 ? 3.891 4.407 -1.242 1.00 93.50 70 LYS A O 1
ATOM 585 N N . SER A 1 71 ? 2.873 2.412 -1.423 1.00 91.56 71 SER A N 1
ATOM 586 C CA . SER A 1 71 ? 4.023 1.608 -1.024 1.00 91.56 71 SER A CA 1
ATOM 587 C C . SER A 1 71 ? 4.429 0.692 -2.164 1.00 91.56 71 SER A C 1
ATOM 589 O O . SER A 1 71 ? 3.584 0.092 -2.830 1.00 91.56 71 SER A O 1
ATOM 591 N N . ILE A 1 72 ? 5.735 0.582 -2.376 1.00 88.94 72 ILE A N 1
ATOM 592 C CA . ILE A 1 72 ? 6.342 -0.310 -3.359 1.00 88.94 72 ILE A CA 1
ATOM 593 C C . ILE A 1 72 ? 7.004 -1.440 -2.573 1.00 88.94 72 ILE A C 1
ATOM 595 O O . ILE A 1 72 ? 7.775 -1.170 -1.655 1.00 88.94 72 ILE A O 1
ATOM 599 N N . GLY A 1 73 ? 6.680 -2.691 -2.898 1.00 81.00 73 GLY A N 1
ATOM 600 C CA . GLY A 1 73 ? 7.357 -3.844 -2.304 1.00 81.00 73 GLY A CA 1
ATOM 601 C C . GLY A 1 73 ? 8.739 -4.042 -2.928 1.00 81.00 73 GLY A C 1
ATOM 602 O O . GLY A 1 73 ? 8.848 -4.021 -4.155 1.00 81.00 73 GLY A O 1
ATOM 603 N N . SER A 1 74 ? 9.762 -4.209 -2.084 1.00 66.81 74 SER A N 1
ATOM 604 C CA . SER A 1 74 ? 11.138 -4.573 -2.459 1.00 66.81 74 SER A CA 1
ATOM 605 C C . SER A 1 74 ? 11.287 -6.064 -2.721 1.00 66.81 74 SER A C 1
ATOM 607 O O . SER A 1 74 ? 10.730 -6.831 -1.900 1.00 66.81 74 SER A O 1
#

Radius of gyration: 16.72 Å; chains: 1; bounding box: 38×26×40 Å